Protein AF-A0A966YAZ0-F1 (afdb_monomer_lite)

pLDDT: mean 74.79, std 15.93, range [45.94, 97.69]

Structure (mmCIF, N/CA/C/O backbone):
data_AF-A0A966YAZ0-F1
#
_entry.id   AF-A0A966YAZ0-F1
#
loop_
_atom_site.group_PDB
_atom_site.id
_atom_site.type_symbol
_atom_site.label_atom_id
_atom_site.label_alt_id
_atom_site.label_comp_id
_atom_site.label_asym_id
_atom_site.label_entity_id
_atom_site.label_seq_id
_atom_site.pdbx_PDB_ins_code
_atom_site.Cartn_x
_atom_site.Cartn_y
_atom_site.Cartn_z
_atom_site.occupancy
_atom_site.B_iso_or_equiv
_atom_site.auth_seq_id
_atom_site.auth_comp_id
_atom_site.auth_asym_id
_atom_site.auth_atom_id
_atom_site.pdbx_PDB_model_num
ATOM 1 N N . MET A 1 1 ? -23.441 -26.979 -22.811 1.00 62.03 1 MET A N 1
ATOM 2 C CA . MET A 1 1 ? -23.823 -25.663 -23.369 1.00 62.03 1 MET A CA 1
ATOM 3 C C . MET A 1 1 ? -22.789 -24.642 -22.907 1.00 62.03 1 MET A C 1
ATOM 5 O O . MET A 1 1 ? -22.627 -24.488 -21.705 1.00 62.03 1 MET A O 1
ATOM 9 N N . LYS A 1 2 ? -22.010 -24.036 -23.816 1.00 71.00 2 LYS A N 1
ATOM 10 C CA . LYS A 1 2 ? -21.054 -22.968 -23.464 1.00 71.00 2 LYS A CA 1
ATOM 11 C C . LYS A 1 2 ? -21.851 -21.686 -23.214 1.00 71.00 2 LYS A C 1
ATOM 13 O O . LYS A 1 2 ? -22.545 -21.241 -24.123 1.00 71.00 2 LYS A O 1
ATOM 18 N N . LEU A 1 3 ? -21.789 -21.126 -22.003 1.00 76.44 3 LEU A N 1
ATOM 19 C CA . LEU A 1 3 ? -22.345 -19.793 -21.753 1.00 76.44 3 LEU A CA 1
ATOM 20 C C . LEU A 1 3 ? -21.522 -18.746 -22.510 1.00 76.44 3 LEU A C 1
ATOM 22 O O . LEU A 1 3 ? -20.305 -18.874 -22.642 1.00 76.44 3 LEU A O 1
ATOM 26 N N . ALA A 1 4 ? -22.201 -17.714 -23.004 1.00 88.38 4 ALA A N 1
ATOM 27 C CA . ALA A 1 4 ? -21.564 -16.613 -23.706 1.00 88.38 4 ALA A CA 1
ATOM 28 C C . ALA A 1 4 ? -20.633 -15.823 -22.763 1.00 88.38 4 ALA A C 1
ATOM 30 O O . ALA A 1 4 ? -20.940 -15.637 -21.585 1.00 88.38 4 ALA A O 1
ATOM 31 N N . LEU A 1 5 ? -19.497 -15.349 -23.284 1.00 84.81 5 LEU A N 1
ATOM 32 C CA . LEU A 1 5 ? -18.385 -14.762 -22.514 1.00 84.81 5 LEU A CA 1
ATOM 33 C C . LEU A 1 5 ? -18.819 -13.618 -21.574 1.00 84.81 5 LEU A C 1
ATOM 35 O O . LEU A 1 5 ? -18.356 -13.502 -20.443 1.00 84.81 5 LEU A O 1
ATOM 39 N N . HIS A 1 6 ? -19.769 -12.806 -22.024 1.00 88.31 6 HIS A N 1
ATOM 40 C CA . HIS A 1 6 ? -20.324 -11.669 -21.289 1.00 88.31 6 HIS A CA 1
ATOM 41 C C . HIS A 1 6 ? -21.117 -12.105 -20.043 1.00 88.31 6 HIS A C 1
ATOM 43 O O . HIS A 1 6 ? -21.082 -11.415 -19.027 1.00 88.31 6 HIS A O 1
ATOM 49 N N . TRP A 1 7 ? -21.744 -13.286 -20.066 1.00 91.94 7 TRP A N 1
ATOM 50 C CA . TRP A 1 7 ? -22.417 -13.858 -18.895 1.00 91.94 7 TRP A CA 1
ATOM 51 C C . TRP A 1 7 ? -21.434 -14.408 -17.854 1.00 91.94 7 TRP A C 1
ATOM 53 O O . TRP A 1 7 ? -21.710 -14.316 -16.661 1.00 91.94 7 TRP A O 1
ATOM 63 N N . GLN A 1 8 ? -20.268 -14.920 -18.263 1.00 86.75 8 GLN A N 1
ATOM 64 C CA . GLN A 1 8 ? -19.230 -15.338 -17.310 1.00 86.75 8 GLN A CA 1
ATOM 65 C C . GLN A 1 8 ? -18.643 -14.144 -16.550 1.00 86.75 8 GLN A C 1
ATOM 67 O O . GLN A 1 8 ? -18.463 -14.218 -15.336 1.00 86.75 8 GLN A O 1
ATOM 72 N N . ILE A 1 9 ? -18.402 -13.030 -17.249 1.00 88.25 9 ILE A N 1
ATOM 73 C CA . ILE A 1 9 ? -17.899 -11.793 -16.636 1.00 88.25 9 ILE A CA 1
ATOM 74 C C . ILE A 1 9 ? -18.949 -11.200 -15.685 1.00 88.25 9 ILE A C 1
ATOM 76 O O . ILE A 1 9 ? -18.612 -10.832 -14.561 1.00 88.25 9 ILE A O 1
ATOM 80 N N . ALA A 1 10 ? -20.223 -11.166 -16.091 1.00 89.69 10 ALA A N 1
ATOM 81 C CA . ALA A 1 10 ? -21.310 -10.670 -15.248 1.00 89.69 10 ALA A CA 1
ATOM 82 C C . ALA A 1 10 ? -21.473 -11.499 -13.962 1.00 89.69 10 ALA A C 1
ATOM 84 O O . ALA A 1 10 ? -21.554 -10.932 -12.875 1.00 89.69 10 ALA A O 1
ATOM 85 N N . ILE A 1 11 ? -21.447 -12.833 -14.060 1.00 89.38 11 ILE A N 1
ATOM 86 C CA . ILE A 1 11 ? -21.517 -13.715 -12.886 1.00 89.38 11 ILE A CA 1
ATOM 87 C C . ILE A 1 11 ? -20.307 -13.494 -11.971 1.00 89.38 11 ILE A C 1
ATOM 89 O O . ILE A 1 11 ? -20.481 -13.370 -10.763 1.00 89.38 11 ILE A O 1
ATOM 93 N N . GLY A 1 12 ? -19.094 -13.389 -12.525 1.00 88.12 12 GLY A N 1
ATOM 94 C CA . GLY A 1 12 ? -17.886 -13.124 -11.738 1.00 88.12 12 GLY A CA 1
ATOM 95 C C . GLY A 1 12 ? -17.950 -11.797 -10.978 1.00 88.12 12 GLY A C 1
ATOM 96 O O . GLY A 1 12 ? -17.600 -11.743 -9.800 1.00 88.12 12 GLY A O 1
ATOM 97 N N . MET A 1 13 ? -18.465 -10.744 -11.618 1.00 92.50 13 MET A N 1
ATOM 98 C CA . MET A 1 13 ? -18.642 -9.430 -10.997 1.00 92.50 13 MET A CA 1
ATOM 99 C C . MET A 1 13 ? -19.700 -9.458 -9.889 1.00 92.50 13 MET A C 1
ATOM 101 O O . MET A 1 13 ? -19.462 -8.919 -8.811 1.00 92.50 13 MET A O 1
ATOM 105 N N . VAL A 1 14 ? -20.837 -10.125 -10.115 1.00 91.31 14 VAL A N 1
ATOM 106 C CA . VAL A 1 14 ? -21.905 -10.259 -9.111 1.00 91.31 14 VAL A CA 1
ATOM 107 C C . VAL A 1 14 ? -21.433 -11.085 -7.918 1.00 91.31 14 VAL A C 1
ATOM 109 O O . VAL A 1 14 ? -21.627 -10.670 -6.781 1.00 91.31 14 VAL A O 1
ATOM 112 N N . VAL A 1 15 ? -20.757 -12.212 -8.149 1.00 91.50 15 VAL A N 1
ATOM 113 C CA . VAL A 1 15 ? -20.197 -13.039 -7.069 1.00 91.50 15 VAL A CA 1
ATOM 114 C C . VAL A 1 15 ? -19.144 -12.256 -6.285 1.00 91.50 15 VAL A C 1
ATOM 116 O O . VAL A 1 15 ? -19.191 -12.242 -5.058 1.00 91.50 15 VAL A O 1
ATOM 119 N N . GLY A 1 16 ? -18.241 -11.548 -6.970 1.00 83.81 16 GLY A N 1
ATOM 120 C CA . GLY A 1 16 ? -17.238 -10.699 -6.328 1.00 83.81 16 GLY A CA 1
ATOM 121 C C . GLY A 1 16 ? -17.856 -9.578 -5.490 1.00 83.81 16 GLY A C 1
ATOM 122 O O . GLY A 1 16 ? -17.436 -9.360 -4.355 1.00 83.81 16 GLY A O 1
ATOM 123 N N . ALA A 1 17 ? -18.896 -8.916 -6.003 1.00 82.50 17 ALA A N 1
ATOM 124 C CA . ALA A 1 17 ? -19.623 -7.877 -5.280 1.00 82.50 17 ALA A CA 1
ATOM 125 C C . ALA A 1 17 ? -20.375 -8.442 -4.067 1.00 82.50 17 ALA A C 1
ATOM 127 O O . ALA A 1 17 ? -20.288 -7.873 -2.985 1.00 82.50 17 ALA A O 1
ATOM 128 N N . VAL A 1 18 ? -21.058 -9.582 -4.204 1.00 86.31 18 VAL A N 1
ATOM 129 C CA . VAL A 1 18 ? -21.781 -10.229 -3.097 1.00 86.31 18 VAL A CA 1
ATOM 130 C C . VAL A 1 18 ? -20.820 -10.679 -2.006 1.00 86.31 18 VAL A C 1
ATOM 132 O O . VAL A 1 18 ? -21.089 -10.443 -0.832 1.00 86.31 18 VAL A O 1
ATOM 135 N N . VAL A 1 19 ? -19.687 -11.283 -2.368 1.00 83.44 19 VAL A N 1
ATOM 136 C CA . VAL A 1 19 ? -18.648 -11.679 -1.409 1.00 83.44 19 VAL A CA 1
ATOM 137 C C . VAL A 1 19 ? -18.044 -10.446 -0.740 1.00 83.44 19 VAL A C 1
ATOM 139 O O . VAL A 1 19 ? -17.926 -10.422 0.482 1.00 83.44 19 VAL A O 1
ATOM 142 N N . GLY A 1 20 ? -17.729 -9.398 -1.506 1.00 72.75 20 GLY A N 1
ATOM 143 C CA . GLY A 1 20 ? -17.182 -8.146 -0.982 1.00 72.75 20 GLY A CA 1
ATOM 144 C C . GLY A 1 20 ? -18.132 -7.433 -0.019 1.00 72.75 20 GLY A C 1
ATOM 145 O O . GLY A 1 20 ? -17.723 -7.048 1.073 1.00 72.75 20 GLY A O 1
ATOM 146 N N . VAL A 1 21 ? -19.412 -7.316 -0.378 1.00 74.88 21 VAL A N 1
ATOM 147 C CA . VAL A 1 21 ? -20.453 -6.713 0.467 1.00 74.88 21 VAL A CA 1
ATOM 148 C C . VAL A 1 21 ? -20.729 -7.587 1.687 1.00 74.88 21 VAL A C 1
ATOM 150 O O . VAL A 1 21 ? -20.811 -7.069 2.792 1.00 74.88 21 VAL A O 1
ATOM 153 N N . SER A 1 22 ? -20.797 -8.910 1.530 1.00 73.94 22 SER A N 1
ATOM 154 C CA . SER A 1 22 ? -21.004 -9.828 2.658 1.00 73.94 22 SER A CA 1
ATOM 155 C C . SER A 1 22 ? -19.851 -9.749 3.656 1.00 73.94 22 SER A C 1
ATOM 157 O O . SER A 1 22 ? -20.088 -9.668 4.856 1.00 73.94 22 SER A O 1
ATOM 159 N N . LEU A 1 23 ? -18.60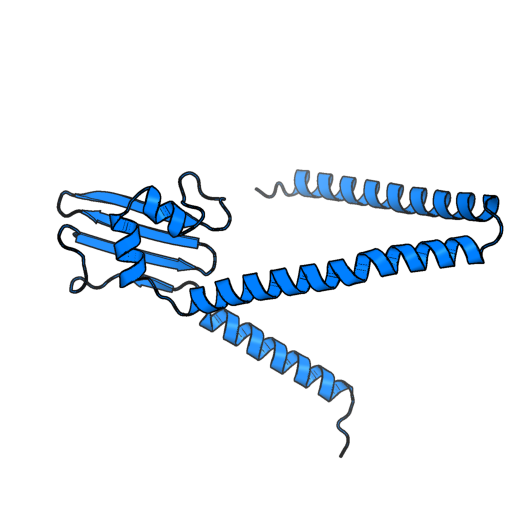5 -9.696 3.176 1.00 65.44 23 LEU A N 1
ATOM 160 C CA . LEU A 1 23 ? -17.429 -9.489 4.022 1.00 65.44 23 LEU A CA 1
ATOM 161 C C . LEU A 1 23 ? -17.443 -8.115 4.693 1.00 65.44 23 LEU A C 1
ATOM 163 O O . LEU A 1 23 ? -17.140 -8.030 5.876 1.00 65.44 23 LEU A O 1
ATOM 167 N N . ASN A 1 24 ? -17.828 -7.058 3.977 1.00 67.81 24 ASN A N 1
ATOM 168 C CA . ASN A 1 24 ? -17.929 -5.712 4.539 1.00 67.81 24 ASN A CA 1
ATOM 169 C C . ASN A 1 24 ? -18.990 -5.637 5.652 1.00 67.81 24 ASN A C 1
ATOM 171 O O . ASN A 1 24 ? -18.722 -5.099 6.722 1.00 67.81 24 ASN A O 1
ATOM 175 N N . LEU A 1 25 ? -20.153 -6.257 5.440 1.00 63.88 25 LEU A N 1
ATOM 176 C CA . LEU A 1 25 ? -21.241 -6.304 6.418 1.00 63.88 25 LEU A CA 1
ATOM 177 C C . LEU A 1 25 ? -20.907 -7.191 7.626 1.00 63.88 25 LEU A C 1
ATOM 179 O O . LEU A 1 25 ? -21.303 -6.881 8.747 1.00 63.88 25 LEU A O 1
ATOM 183 N N . LEU A 1 26 ? -20.167 -8.285 7.423 1.00 59.34 26 LEU A N 1
ATOM 184 C CA . LEU A 1 26 ? -19.734 -9.181 8.501 1.00 59.34 26 LEU A CA 1
ATOM 185 C C . LEU A 1 26 ? -18.546 -8.617 9.302 1.00 59.34 26 LEU A C 1
ATOM 187 O O . LEU A 1 26 ? -18.433 -8.921 10.489 1.00 59.34 26 LEU A O 1
ATOM 191 N N . ALA A 1 27 ? -17.688 -7.803 8.679 1.00 52.62 27 ALA A N 1
ATOM 192 C CA . ALA A 1 27 ? -16.502 -7.187 9.285 1.00 52.62 27 ALA A CA 1
ATOM 193 C C . ALA A 1 27 ? -16.707 -5.720 9.718 1.00 52.62 27 ALA A C 1
ATOM 195 O O . ALA A 1 27 ? -15.743 -5.054 10.099 1.00 52.62 27 ALA A O 1
ATOM 196 N N . GLY A 1 28 ? -17.942 -5.211 9.656 1.00 49.06 28 GLY A N 1
ATOM 197 C CA . GLY A 1 28 ? -18.298 -3.873 10.124 1.00 49.06 28 GLY A CA 1
ATOM 198 C C . GLY A 1 28 ? -18.094 -3.710 11.634 1.00 49.06 28 GLY A C 1
ATOM 199 O O . GLY A 1 28 ? -18.369 -4.631 12.405 1.00 49.06 28 GLY A O 1
ATOM 200 N N . VAL A 1 29 ? -17.604 -2.529 12.025 1.00 50.06 29 VAL A N 1
ATOM 201 C CA . VAL A 1 29 ? -17.290 -2.106 13.403 1.00 50.06 29 VAL A CA 1
ATOM 202 C C . VAL A 1 29 ? -18.411 -2.511 14.361 1.00 50.06 29 VAL A C 1
ATOM 204 O O . VAL A 1 29 ? -19.549 -2.064 14.217 1.00 50.06 29 VAL A O 1
ATOM 207 N N . ARG A 1 30 ? -18.097 -3.366 15.340 1.00 51.03 30 ARG A N 1
ATOM 208 C CA . ARG A 1 30 ? -19.049 -3.761 16.385 1.00 51.03 30 ARG A CA 1
ATOM 209 C C . ARG A 1 30 ? -18.715 -3.011 17.667 1.00 51.03 30 ARG A C 1
ATOM 211 O O . ARG A 1 30 ? -17.756 -3.344 18.358 1.00 51.03 30 ARG A O 1
ATOM 218 N N . GLN A 1 31 ? -19.541 -2.023 17.998 1.00 45.94 31 GLN A N 1
ATOM 219 C CA . GLN A 1 31 ? -19.569 -1.445 19.338 1.00 45.94 31 GLN A CA 1
ATOM 220 C C . GLN A 1 31 ? -20.254 -2.451 20.260 1.00 45.94 31 GLN A C 1
ATOM 222 O O . GLN A 1 31 ? -21.435 -2.753 20.091 1.00 45.94 31 GLN A O 1
ATOM 227 N N . THR A 1 32 ? -19.494 -3.034 21.182 1.00 51.00 32 THR A N 1
ATOM 228 C CA . THR A 1 32 ? -20.019 -4.020 22.127 1.00 51.00 32 THR A CA 1
ATOM 229 C C . THR A 1 32 ? -20.004 -3.385 23.510 1.00 51.00 32 THR A C 1
ATOM 231 O O . THR A 1 32 ? -18.955 -3.237 24.135 1.00 51.00 32 THR A O 1
ATOM 234 N N . GLU A 1 33 ? -21.175 -2.958 23.972 1.00 47.31 33 GLU A N 1
ATOM 235 C CA . GLU A 1 33 ? -21.366 -2.432 25.323 1.00 47.31 33 GLU A CA 1
ATOM 236 C C . GLU A 1 33 ? -21.431 -3.620 26.298 1.00 47.31 33 GLU A C 1
ATOM 238 O O . GLU A 1 33 ? -22.250 -4.533 26.138 1.00 47.31 33 GLU A O 1
ATOM 243 N N . VAL A 1 34 ? -20.498 -3.694 27.253 1.00 51.12 34 VAL A N 1
ATOM 244 C CA . VAL A 1 34 ? -20.370 -4.862 28.135 1.00 51.12 34 VAL A CA 1
ATOM 245 C C . VAL A 1 34 ? -21.471 -4.814 29.196 1.00 51.12 34 VAL A C 1
ATOM 247 O O . VAL A 1 34 ? -21.502 -3.924 30.040 1.00 51.12 34 VAL A O 1
ATOM 250 N N . ALA A 1 35 ? -22.379 -5.794 29.169 1.00 46.12 35 ALA A N 1
ATOM 251 C CA . ALA A 1 35 ? -23.478 -5.905 30.127 1.00 46.12 35 ALA A CA 1
ATOM 252 C C . ALA A 1 35 ? -22.977 -6.022 31.583 1.00 46.12 35 ALA A C 1
ATOM 254 O O . ALA A 1 35 ? -22.023 -6.753 31.866 1.00 46.12 35 ALA A O 1
ATOM 255 N N . ALA A 1 36 ? -23.688 -5.376 32.516 1.00 47.22 36 ALA A N 1
ATOM 256 C CA . ALA A 1 36 ? -23.284 -5.162 33.913 1.00 47.22 36 ALA A CA 1
ATOM 257 C C . ALA A 1 36 ? -22.884 -6.422 34.716 1.00 47.22 36 ALA A C 1
ATOM 259 O O . ALA A 1 36 ? -22.176 -6.330 35.712 1.00 47.22 36 ALA A O 1
ATOM 260 N N . ASN A 1 37 ? -23.287 -7.615 34.270 1.00 47.31 37 ASN A N 1
ATOM 261 C CA . ASN A 1 37 ? -22.992 -8.899 34.916 1.00 47.31 37 ASN A CA 1
ATOM 262 C C . ASN A 1 37 ? -21.592 -9.473 34.579 1.00 47.31 37 ASN A C 1
ATOM 264 O O . ASN A 1 37 ? -21.230 -10.546 35.053 1.00 47.31 37 ASN A O 1
ATOM 268 N N . ARG A 1 38 ? -20.812 -8.813 33.708 1.00 50.78 38 ARG A N 1
ATOM 269 C CA . ARG A 1 38 ? -19.439 -9.225 33.336 1.00 50.78 38 ARG A CA 1
ATOM 270 C C . ARG A 1 38 ? -18.387 -8.134 33.548 1.00 50.78 38 ARG A C 1
ATOM 272 O O . ARG A 1 38 ? -17.273 -8.257 33.039 1.00 50.78 38 ARG A O 1
ATOM 279 N N . LEU A 1 39 ? -18.739 -7.084 34.286 1.00 54.97 39 LEU A N 1
ATOM 280 C CA . LEU A 1 39 ? -17.805 -6.027 34.653 1.00 54.97 39 LEU A CA 1
ATOM 281 C C . LEU A 1 39 ? -16.766 -6.568 35.656 1.00 54.97 39 LEU A C 1
ATOM 283 O O . LEU A 1 39 ? -17.139 -7.243 36.620 1.00 54.97 39 LEU A O 1
ATOM 287 N N . PRO A 1 40 ? -15.468 -6.296 35.447 1.00 56.53 40 PRO A N 1
ATOM 288 C CA . PRO A 1 40 ? -14.435 -6.511 36.456 1.00 56.53 40 PRO A CA 1
ATOM 289 C C . PRO A 1 40 ? -14.759 -5.747 37.750 1.00 56.53 40 PRO A C 1
ATOM 291 O O . PRO A 1 40 ? -15.364 -4.674 37.709 1.00 56.53 40 PRO A O 1
ATOM 294 N N . ALA A 1 41 ? -14.346 -6.278 38.904 1.00 54.28 41 ALA A N 1
ATOM 295 C CA . ALA A 1 41 ? -14.587 -5.628 40.192 1.00 54.28 41 ALA A CA 1
ATOM 296 C C . ALA A 1 41 ? -13.958 -4.220 40.221 1.00 54.28 41 ALA A C 1
ATOM 298 O O . ALA A 1 41 ? -12.754 -4.085 40.028 1.00 54.28 41 ALA A O 1
ATOM 299 N N . GLY A 1 42 ? -14.777 -3.188 40.460 1.00 58.47 42 GLY A N 1
ATOM 300 C CA . GLY A 1 42 ? -14.341 -1.785 40.555 1.00 58.47 42 GLY A CA 1
ATOM 301 C C . GLY A 1 42 ? -14.804 -0.857 39.422 1.00 58.47 42 GLY A C 1
ATOM 302 O O . GLY A 1 42 ? -14.620 0.351 39.543 1.00 58.47 42 GLY A O 1
ATOM 303 N N . LEU A 1 43 ? -15.436 -1.374 38.359 1.00 58.28 43 LEU A N 1
ATOM 304 C CA . LEU A 1 43 ? -15.923 -0.576 37.222 1.00 58.28 43 LEU A CA 1
ATOM 305 C C . LEU A 1 43 ? -17.454 -0.452 37.191 1.00 58.28 43 LEU A C 1
ATOM 307 O O . LEU A 1 43 ? -18.164 -1.444 37.353 1.00 58.28 43 LEU A O 1
ATOM 311 N N . ALA A 1 44 ? -17.942 0.755 36.899 1.00 59.81 44 ALA A N 1
ATOM 312 C CA . ALA A 1 44 ? -19.352 1.086 36.709 1.00 59.81 44 ALA A CA 1
ATOM 313 C C . ALA A 1 44 ? -19.824 0.826 35.265 1.00 59.81 44 ALA A C 1
ATOM 315 O O . ALA A 1 44 ? -20.955 0.392 35.051 1.00 59.81 44 ALA A O 1
ATOM 316 N N . SER A 1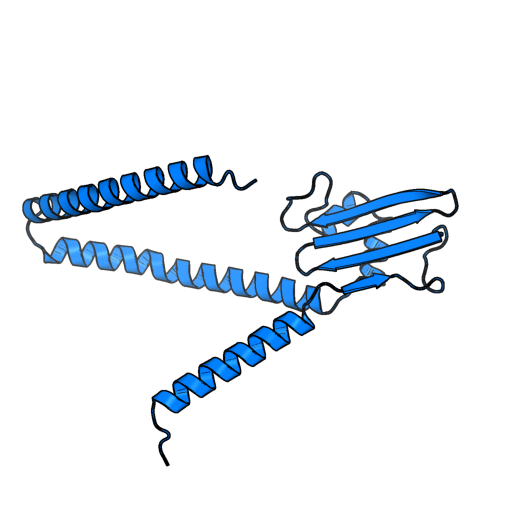 45 ? -18.955 1.047 34.271 1.00 57.28 45 SER A N 1
ATOM 317 C CA . SER A 1 45 ? -19.223 0.747 32.856 1.00 57.28 45 SER A CA 1
ATOM 318 C C . SER A 1 45 ? -17.932 0.491 32.075 1.00 57.28 45 SER A C 1
ATOM 320 O O . SER A 1 45 ? -16.902 1.103 32.357 1.00 57.28 45 SER A O 1
ATOM 322 N N . LEU A 1 46 ? -17.992 -0.398 31.078 1.00 61.34 46 LEU A N 1
ATOM 323 C CA . LEU 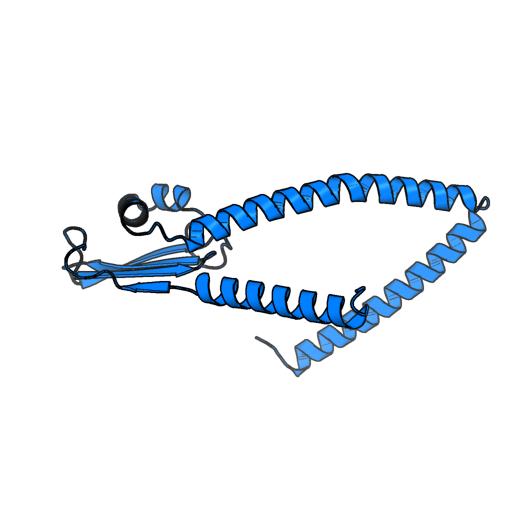A 1 46 ? -16.905 -0.699 30.141 1.00 61.34 46 LEU A CA 1
ATOM 324 C C . LEU A 1 46 ? -17.486 -0.811 28.725 1.00 61.34 46 LEU A C 1
ATOM 326 O O . LEU A 1 46 ? -18.286 -1.705 28.442 1.00 61.34 46 LEU A O 1
ATOM 330 N N . THR A 1 47 ? -17.054 0.073 27.834 1.00 61.56 47 THR A N 1
ATOM 331 C CA . THR A 1 47 ? -17.450 0.092 26.425 1.00 61.56 47 THR A CA 1
ATOM 332 C C . THR A 1 47 ? -16.251 -0.295 25.576 1.00 61.56 47 THR A C 1
ATOM 334 O O . THR A 1 47 ? -15.192 0.325 25.672 1.00 61.56 47 THR A O 1
ATOM 337 N N . ILE A 1 48 ? -16.412 -1.336 24.755 1.00 62.50 48 ILE A N 1
ATOM 338 C CA . ILE A 1 48 ? -15.367 -1.824 23.854 1.00 62.50 48 ILE A CA 1
ATOM 339 C C . ILE A 1 48 ? -15.829 -1.573 22.420 1.00 62.50 48 ILE A C 1
ATOM 341 O O . ILE A 1 48 ? -16.789 -2.182 21.940 1.00 62.50 48 ILE A O 1
ATOM 345 N N . SER A 1 49 ? -15.146 -0.663 21.736 1.00 60.47 49 SER A N 1
ATOM 346 C CA . SER A 1 49 ? -15.341 -0.397 20.315 1.00 60.47 49 SER A CA 1
ATOM 347 C C . SER A 1 49 ? -14.233 -1.111 19.548 1.00 60.47 49 SER A C 1
ATOM 349 O O . SER A 1 49 ? -13.075 -0.707 19.619 1.00 60.47 49 SER A O 1
ATOM 351 N N . ASP A 1 50 ? -14.567 -2.211 18.870 1.00 59.50 50 ASP A N 1
ATOM 352 C CA . ASP A 1 50 ? -13.603 -3.032 18.127 1.00 59.50 50 ASP A CA 1
ATOM 353 C C . ASP A 1 50 ? -13.797 -2.829 16.614 1.00 59.50 50 ASP A C 1
ATOM 355 O O . ASP A 1 50 ? -14.877 -3.058 16.053 1.00 59.50 50 ASP A O 1
ATOM 359 N N . SER A 1 51 ? -12.735 -2.363 15.960 1.00 58.66 51 SER A N 1
ATOM 360 C CA . SER A 1 51 ? -12.572 -2.267 14.513 1.00 58.66 51 SER A CA 1
ATOM 361 C C . SER A 1 51 ? -11.306 -3.035 14.113 1.00 58.66 51 SER A C 1
ATOM 363 O O . SER A 1 51 ? -10.339 -3.038 14.878 1.00 58.66 51 SER A O 1
ATOM 365 N N . PRO A 1 52 ? -11.234 -3.627 12.900 1.00 54.84 52 PRO A N 1
ATOM 366 C CA . PRO A 1 52 ? -10.082 -4.422 12.459 1.00 54.84 52 PRO A CA 1
ATOM 367 C C . PRO A 1 52 ? -8.706 -3.764 12.652 1.00 54.84 52 PRO A C 1
ATOM 369 O O . PRO A 1 52 ? -7.717 -4.474 12.805 1.00 54.84 52 PRO A O 1
ATOM 372 N N . ASN A 1 53 ? -8.646 -2.428 12.656 1.00 54.59 53 ASN A N 1
ATOM 373 C CA . ASN A 1 53 ? -7.407 -1.657 12.784 1.00 54.59 53 ASN A CA 1
ATOM 374 C C . ASN A 1 53 ? -7.365 -0.734 14.018 1.00 54.59 53 ASN A C 1
ATOM 376 O O . ASN A 1 53 ? -6.342 -0.086 14.239 1.00 54.59 53 ASN A O 1
ATOM 380 N N . HIS A 1 54 ? -8.451 -0.643 14.793 1.00 60.41 54 HIS A N 1
ATOM 381 C CA . HIS A 1 54 ? -8.583 0.318 15.889 1.00 60.41 54 HIS A CA 1
ATOM 382 C C . HIS A 1 54 ? -9.485 -0.243 16.990 1.00 60.41 54 HIS A C 1
ATOM 384 O O . HIS A 1 54 ? -10.653 -0.536 16.746 1.00 60.41 54 HIS A O 1
ATOM 390 N N . VAL A 1 55 ? -8.950 -0.390 18.199 1.00 64.56 55 VAL A N 1
ATOM 391 C CA . VAL A 1 55 ? -9.711 -0.858 19.359 1.00 64.56 55 VAL A CA 1
ATOM 392 C C . VAL A 1 55 ? -9.666 0.206 20.435 1.00 64.56 55 VAL A C 1
ATOM 394 O O . VAL A 1 55 ? -8.591 0.565 20.906 1.00 64.56 55 VAL A O 1
ATOM 397 N N . GLU A 1 56 ? -10.831 0.679 20.847 1.00 67.12 56 GLU A N 1
ATOM 398 C CA . GLU A 1 56 ? -10.974 1.653 21.920 1.00 67.12 56 GLU A CA 1
ATOM 399 C C . GLU A 1 56 ? -11.707 1.015 23.098 1.00 67.12 56 GLU A C 1
ATOM 401 O O . GLU A 1 56 ? -12.785 0.430 22.958 1.00 67.12 56 GLU A O 1
ATOM 406 N N . LEU A 1 57 ? -11.084 1.112 24.266 1.00 65.00 57 LEU A N 1
ATOM 407 C CA . LEU A 1 57 ? -11.615 0.680 25.548 1.00 65.00 57 LEU A CA 1
ATOM 408 C C . LEU A 1 57 ? -11.899 1.947 26.341 1.00 65.00 57 LEU A C 1
ATOM 410 O O . LEU A 1 57 ? -10.959 2.654 26.690 1.00 65.00 57 LEU A O 1
ATOM 414 N N . ALA A 1 58 ? -13.160 2.223 26.644 1.00 69.94 58 ALA A N 1
ATOM 415 C CA . ALA A 1 58 ? -13.545 3.301 27.547 1.00 69.94 58 ALA A CA 1
ATOM 416 C C . ALA A 1 58 ? -14.153 2.686 28.806 1.00 69.94 58 ALA A C 1
ATOM 418 O O . ALA A 1 58 ? -15.080 1.880 28.716 1.00 69.94 58 ALA A O 1
ATOM 419 N N . TRP A 1 59 ? -13.635 3.038 29.979 1.00 69.75 59 TRP A N 1
ATOM 420 C CA . TRP A 1 59 ? -14.154 2.550 31.251 1.00 69.75 59 TRP A CA 1
ATOM 421 C C . TRP A 1 59 ? -14.397 3.680 32.242 1.00 69.75 59 TRP A C 1
ATOM 423 O O . TRP A 1 59 ? -13.728 4.714 32.246 1.00 69.75 59 TRP A O 1
ATOM 433 N N . THR A 1 60 ? -15.367 3.467 33.121 1.00 69.62 60 THR A N 1
ATOM 434 C CA . THR A 1 60 ? -15.676 4.369 34.229 1.00 69.62 60 THR A CA 1
ATOM 435 C C . THR A 1 60 ? -15.590 3.575 35.520 1.00 69.62 60 THR A C 1
ATOM 437 O O . THR A 1 60 ? -16.254 2.551 35.662 1.00 69.62 60 THR A O 1
ATOM 440 N N . SER A 1 61 ? -14.728 4.010 36.436 1.00 67.75 61 SER A N 1
ATOM 441 C CA . SER A 1 61 ? -14.563 3.406 37.761 1.00 67.75 61 SER A CA 1
ATOM 442 C C . SER A 1 61 ? -15.744 3.746 38.675 1.00 67.75 61 SER A C 1
ATOM 444 O O . SER A 1 61 ? -16.407 4.764 38.480 1.00 67.75 61 SER A O 1
ATOM 446 N N . ASN A 1 62 ? -15.989 2.928 39.700 1.00 62.84 62 ASN A N 1
ATOM 447 C CA . ASN A 1 62 ? -17.026 3.174 40.713 1.00 62.84 62 ASN A CA 1
ATOM 448 C C . ASN A 1 62 ? -16.805 4.475 41.514 1.00 62.84 62 ASN A C 1
ATOM 450 O O . ASN A 1 62 ? -17.764 5.018 42.054 1.00 62.84 62 ASN A O 1
ATOM 454 N N . ASP A 1 63 ? -15.575 5.000 41.530 1.00 56.75 63 ASP A N 1
ATOM 455 C CA . ASP A 1 63 ? -15.219 6.316 42.094 1.00 56.75 63 ASP A CA 1
ATOM 456 C C . ASP A 1 63 ? -15.493 7.497 41.134 1.00 56.75 63 ASP A C 1
ATOM 458 O O . ASP A 1 63 ? -15.202 8.649 41.451 1.00 56.75 63 ASP A O 1
ATOM 462 N N . GLY A 1 64 ? -16.037 7.237 39.939 1.00 58.75 64 GLY A N 1
ATOM 463 C CA . GLY A 1 64 ? -16.334 8.253 38.921 1.00 58.75 64 GLY A CA 1
ATOM 464 C C . GLY A 1 64 ? -15.158 8.612 38.002 1.00 58.75 64 GLY A C 1
ATOM 465 O O . GLY A 1 64 ? -15.320 9.415 37.085 1.00 58.75 64 GLY A O 1
ATOM 466 N N . THR A 1 65 ? -13.981 8.013 38.199 1.00 61.19 65 THR A N 1
ATOM 467 C CA . THR A 1 65 ? -12.801 8.240 37.350 1.00 61.19 65 THR A CA 1
ATOM 468 C C . THR A 1 65 ? -12.994 7.604 35.972 1.00 61.19 65 THR A C 1
ATOM 470 O O . THR A 1 65 ? -13.204 6.393 35.864 1.00 61.19 65 THR A O 1
ATOM 473 N N . VAL A 1 66 ? -12.899 8.411 34.914 1.00 68.31 66 VAL A N 1
ATOM 474 C CA . VAL A 1 66 ? -12.979 7.960 33.517 1.00 68.31 66 VAL A CA 1
ATOM 475 C C . VAL A 1 66 ? -11.575 7.628 33.016 1.00 68.31 66 VAL A C 1
ATOM 477 O O . VAL A 1 66 ? -10.669 8.454 33.119 1.00 68.31 66 VAL A O 1
ATOM 480 N N . GLY A 1 67 ? -11.390 6.421 32.485 1.00 64.88 67 GLY A N 1
ATOM 481 C CA . GLY A 1 67 ? -10.147 5.965 31.871 1.00 64.88 67 GLY A CA 1
ATOM 482 C C . GLY A 1 67 ? -10.405 5.397 30.480 1.00 64.88 67 GLY A C 1
ATOM 483 O O . GLY A 1 67 ? -11.499 4.922 30.182 1.00 64.88 67 GLY A O 1
ATOM 484 N N . GLY A 1 68 ? -9.401 5.465 29.612 1.00 67.00 68 GLY A N 1
ATOM 485 C CA . GLY A 1 68 ? -9.488 4.903 28.273 1.00 67.00 68 GLY A CA 1
ATOM 486 C C . GLY A 1 68 ? -8.151 4.343 27.816 1.00 67.00 68 GLY A C 1
ATOM 487 O O . GLY A 1 68 ? -7.096 4.866 28.173 1.00 67.00 68 GLY A O 1
ATOM 488 N N . ALA A 1 69 ? -8.187 3.264 27.042 1.00 65.88 69 ALA A N 1
ATOM 489 C CA . ALA A 1 69 ? -7.019 2.680 26.406 1.00 65.88 69 ALA A CA 1
ATOM 490 C C . ALA A 1 69 ? -7.346 2.389 24.948 1.00 65.88 69 ALA A C 1
ATOM 492 O O . ALA A 1 69 ? -8.337 1.735 24.633 1.00 65.88 69 ALA A O 1
ATOM 493 N N . VAL A 1 70 ? -6.482 2.872 24.065 1.00 67.81 70 VAL A N 1
ATOM 494 C CA . VAL A 1 70 ? -6.633 2.713 22.624 1.00 67.81 70 VAL A CA 1
ATOM 495 C C . VAL A 1 70 ? -5.506 1.823 22.123 1.00 67.81 70 VAL A C 1
ATOM 497 O O . VAL A 1 70 ? -4.337 2.048 22.445 1.00 67.81 70 VAL A O 1
ATOM 500 N N . VAL A 1 71 ? -5.858 0.808 21.340 1.00 63.44 71 VAL A N 1
ATOM 501 C CA . VAL A 1 71 ? -4.919 -0.005 20.571 1.00 63.44 71 VAL A CA 1
ATOM 502 C C . VAL A 1 71 ? -5.122 0.317 19.099 1.00 63.44 71 VAL A C 1
ATOM 504 O O . VAL A 1 71 ? -6.124 -0.069 18.501 1.00 63.44 71 VAL A O 1
ATOM 507 N N . ASP A 1 72 ? -4.169 1.037 18.518 1.00 64.88 72 ASP A N 1
ATOM 508 C CA . ASP A 1 72 ? -4.239 1.537 17.148 1.00 64.88 72 ASP A CA 1
ATOM 509 C C . ASP A 1 72 ? -3.015 1.068 16.356 1.00 64.88 72 ASP A C 1
ATOM 511 O O . ASP A 1 72 ? -1.911 1.601 16.495 1.00 64.88 72 ASP A O 1
ATOM 515 N N . GLY A 1 73 ? -3.220 0.084 15.476 1.00 59.22 73 GLY A N 1
ATOM 516 C CA . GLY A 1 73 ? -2.159 -0.460 14.622 1.00 59.22 73 GLY A CA 1
ATOM 517 C C . GLY A 1 73 ? -1.643 0.530 13.572 1.00 59.22 73 GLY A C 1
ATOM 518 O O . GLY A 1 73 ? -0.581 0.309 12.989 1.00 59.22 73 GLY A O 1
ATOM 519 N N . THR A 1 74 ? -2.367 1.627 13.334 1.00 61.75 74 THR A N 1
ATOM 520 C CA . THR A 1 74 ? -1.981 2.684 12.391 1.00 61.75 74 THR A CA 1
ATOM 521 C C . THR A 1 74 ? -1.194 3.818 13.049 1.00 61.75 74 THR A C 1
ATOM 523 O O . THR A 1 74 ? -0.652 4.662 12.335 1.00 61.75 74 THR A O 1
ATOM 526 N N . ARG A 1 75 ? -1.079 3.819 14.390 1.00 59.81 75 ARG A N 1
ATOM 527 C CA . ARG A 1 75 ? -0.418 4.860 15.204 1.00 59.81 75 ARG A CA 1
ATOM 528 C C . ARG A 1 75 ? -0.886 6.290 14.899 1.00 59.81 75 ARG A C 1
ATOM 530 O O . ARG A 1 75 ? -0.122 7.236 15.084 1.00 59.81 75 ARG A O 1
ATOM 537 N N . GLN A 1 76 ? -2.115 6.467 14.423 1.00 63.22 76 GLN A N 1
ATOM 538 C CA . GLN A 1 76 ? -2.656 7.801 14.154 1.00 63.22 76 GLN A CA 1
ATOM 539 C C . GLN A 1 76 ? -3.128 8.485 15.441 1.00 63.22 76 GLN A C 1
ATOM 541 O O . GLN A 1 76 ? -3.152 9.712 15.513 1.00 63.22 76 GLN A O 1
ATOM 546 N N . THR A 1 77 ? -3.443 7.702 16.475 1.00 60.72 77 THR A N 1
ATOM 547 C CA . THR A 1 77 ? -3.973 8.211 17.743 1.00 60.72 77 THR A CA 1
ATOM 548 C C . THR A 1 77 ? -2.853 8.498 18.765 1.00 60.72 77 THR A C 1
ATOM 550 O O . THR A 1 77 ? -2.108 7.580 19.127 1.00 60.72 77 THR A O 1
ATOM 553 N N . PRO A 1 78 ? -2.706 9.741 19.274 1.00 55.69 78 PRO A N 1
ATOM 554 C CA . PRO A 1 78 ? -1.702 10.078 20.287 1.00 55.69 78 PRO A CA 1
ATOM 555 C C . PRO A 1 78 ? -1.951 9.328 21.604 1.00 55.69 78 PRO A C 1
ATOM 557 O O . PRO A 1 78 ? -3.040 9.408 22.163 1.00 55.69 78 PRO A O 1
ATOM 560 N N . GLY A 1 79 ? -0.944 8.614 22.117 1.00 60.41 79 GLY A N 1
ATOM 561 C CA . GLY A 1 79 ? -1.051 7.849 23.371 1.00 60.41 79 GLY A CA 1
ATOM 562 C C . GLY A 1 79 ? -1.654 6.444 23.233 1.00 60.41 79 GLY A C 1
ATOM 563 O O . GLY A 1 79 ? -1.793 5.751 24.239 1.00 60.41 79 GLY A O 1
ATOM 564 N N . ALA A 1 80 ? -1.975 6.002 22.011 1.00 59.34 80 ALA A N 1
ATOM 565 C CA . ALA A 1 80 ? -2.438 4.644 21.743 1.00 59.34 80 ALA A CA 1
ATOM 566 C C . ALA A 1 80 ? -1.277 3.643 21.662 1.00 59.34 80 ALA A C 1
ATOM 568 O O . ALA A 1 80 ? -0.228 3.922 21.077 1.00 59.34 80 ALA A O 1
ATOM 569 N N . ALA A 1 81 ? -1.484 2.446 22.208 1.00 59.16 81 ALA A N 1
ATOM 570 C CA . ALA A 1 81 ? -0.562 1.333 22.030 1.00 59.16 81 ALA A CA 1
ATOM 571 C C . ALA A 1 81 ? -0.676 0.798 20.593 1.00 59.16 81 ALA A C 1
ATOM 573 O O . ALA A 1 81 ? -1.778 0.574 20.099 1.00 59.16 81 ALA A O 1
ATOM 574 N N . ALA A 1 82 ? 0.439 0.546 19.904 1.00 57.56 82 ALA A N 1
ATOM 575 C CA . ALA A 1 82 ? 0.397 0.055 18.523 1.00 57.56 82 ALA A CA 1
ATOM 576 C C . ALA A 1 82 ? -0.001 -1.425 18.433 1.00 57.56 82 ALA A C 1
ATOM 578 O O . ALA A 1 82 ? -0.397 -1.920 17.380 1.00 57.56 82 ALA A O 1
ATOM 579 N N . THR A 1 83 ? 0.136 -2.151 19.542 1.00 60.12 83 THR A N 1
ATOM 580 C CA . THR A 1 83 ? -0.177 -3.576 19.662 1.00 60.12 83 THR A CA 1
ATOM 581 C C . THR A 1 83 ? -0.690 -3.895 21.063 1.00 60.12 83 THR A C 1
ATOM 583 O O . THR A 1 83 ? -0.442 -3.158 22.015 1.00 60.12 83 THR A O 1
ATOM 586 N N . VAL A 1 84 ? -1.384 -5.025 21.211 1.00 62.19 84 VAL A N 1
ATOM 587 C CA . VAL A 1 84 ? -1.854 -5.500 22.528 1.00 62.19 84 VAL A CA 1
ATOM 588 C C . VAL A 1 84 ? -0.689 -5.855 23.442 1.00 62.19 84 VAL A C 1
ATOM 590 O O . VAL A 1 84 ? -0.774 -5.633 24.643 1.00 62.19 84 VAL A O 1
ATOM 593 N N . ASP A 1 85 ? 0.430 -6.304 22.874 1.00 65.19 85 ASP A N 1
ATOM 594 C CA . ASP A 1 85 ? 1.666 -6.548 23.620 1.00 65.19 85 ASP A CA 1
ATOM 595 C C . ASP A 1 85 ? 2.279 -5.250 24.173 1.00 65.19 85 ASP A C 1
ATOM 597 O O . ASP A 1 85 ? 2.901 -5.253 25.233 1.00 65.19 85 ASP A O 1
ATOM 601 N N . GLU A 1 86 ? 2.097 -4.125 23.476 1.00 65.62 86 GLU A N 1
ATOM 602 C CA . GLU A 1 86 ? 2.494 -2.796 23.952 1.00 65.62 86 GLU A CA 1
ATOM 603 C C . GLU A 1 86 ? 1.502 -2.261 24.996 1.00 65.62 86 GLU A C 1
ATOM 605 O O . GLU A 1 86 ? 1.926 -1.719 26.016 1.00 65.62 86 GLU A O 1
ATOM 610 N N . LEU A 1 87 ? 0.199 -2.516 24.820 1.00 61.81 87 LEU A N 1
ATOM 611 C CA . LEU A 1 87 ? -0.816 -2.224 25.837 1.00 61.81 87 LEU A CA 1
ATOM 612 C C . LEU A 1 87 ? -0.534 -2.992 27.137 1.00 61.81 87 LEU A C 1
ATOM 614 O O . LEU A 1 87 ? -0.607 -2.408 28.212 1.00 61.81 87 LEU A O 1
ATOM 618 N N . ALA A 1 88 ? -0.130 -4.262 27.047 1.00 64.25 88 ALA A N 1
ATOM 619 C CA . ALA A 1 88 ? 0.225 -5.094 28.197 1.00 64.25 88 ALA A CA 1
ATOM 620 C C . ALA A 1 88 ? 1.427 -4.561 28.990 1.00 64.25 88 ALA A C 1
ATOM 622 O O . ALA A 1 88 ? 1.545 -4.834 30.183 1.00 64.25 88 ALA A O 1
ATOM 623 N N . ARG A 1 89 ? 2.309 -3.780 28.351 1.00 69.56 89 ARG A N 1
ATOM 624 C CA . ARG A 1 89 ? 3.442 -3.119 29.018 1.00 69.56 89 ARG A CA 1
ATOM 625 C C . ARG A 1 89 ? 3.051 -1.806 29.691 1.00 69.56 89 ARG A C 1
ATOM 627 O O . ARG A 1 89 ? 3.670 -1.447 30.686 1.00 69.56 89 ARG A O 1
ATOM 634 N N . LEU A 1 90 ? 2.072 -1.088 29.140 1.00 66.69 90 LEU A N 1
ATOM 635 C CA . LEU A 1 90 ? 1.648 0.229 29.626 1.00 66.69 90 LEU A CA 1
ATOM 636 C C . LEU A 1 90 ? 0.547 0.140 30.687 1.00 66.69 90 LEU A C 1
ATOM 638 O O . LEU A 1 90 ? 0.566 0.901 31.650 1.00 66.69 90 LEU A O 1
ATOM 642 N N . ASN A 1 91 ? -0.406 -0.778 30.518 1.00 68.62 91 ASN A N 1
ATOM 643 C CA . ASN A 1 91 ? -1.509 -0.974 31.447 1.00 68.62 91 ASN A CA 1
ATOM 644 C C . ASN A 1 91 ? -1.921 -2.464 31.505 1.00 68.62 91 ASN A C 1
ATOM 646 O O . ASN A 1 91 ? -2.728 -2.921 30.686 1.00 68.62 91 ASN A O 1
ATOM 650 N N . PRO A 1 92 ? -1.361 -3.244 32.450 1.00 70.62 92 PRO A N 1
ATOM 651 C CA . PRO A 1 92 ? -1.555 -4.693 32.500 1.00 70.62 92 PRO A CA 1
ATOM 652 C C . PRO A 1 92 ? -3.006 -5.108 32.805 1.00 70.62 92 PRO A C 1
ATOM 654 O O . PRO A 1 92 ? -3.432 -6.174 32.366 1.00 70.62 92 PRO A O 1
ATOM 657 N N . GLU A 1 93 ? -3.793 -4.266 33.483 1.00 68.19 93 GLU A N 1
ATOM 658 C CA . GLU A 1 93 ? -5.208 -4.539 33.784 1.00 68.19 93 GLU A CA 1
ATOM 659 C C . GLU A 1 93 ? -6.092 -4.427 32.533 1.00 68.19 93 GLU A C 1
ATOM 661 O O . GLU A 1 93 ? -6.914 -5.304 32.257 1.00 68.19 93 GLU A O 1
ATOM 666 N N . ALA A 1 94 ? -5.856 -3.399 31.712 1.00 62.22 94 ALA A N 1
ATOM 667 C CA . ALA A 1 94 ? -6.564 -3.204 30.448 1.00 62.22 94 ALA A CA 1
ATOM 668 C C . ALA A 1 94 ? -6.256 -4.320 29.433 1.00 62.22 94 ALA A C 1
ATOM 670 O O . ALA A 1 94 ? -7.135 -4.729 28.670 1.00 62.22 94 ALA A O 1
ATOM 671 N N . ALA A 1 95 ? -5.029 -4.853 29.447 1.00 62.53 95 ALA A N 1
ATOM 672 C CA . ALA A 1 95 ? -4.653 -5.997 28.622 1.00 62.53 95 ALA A CA 1
ATOM 673 C C . ALA A 1 95 ? -5.377 -7.289 29.044 1.00 62.53 95 ALA A C 1
ATOM 675 O O . ALA A 1 95 ? -5.847 -8.027 28.176 1.00 62.53 95 ALA A O 1
ATOM 676 N N . ASP A 1 96 ? -5.541 -7.549 30.348 1.00 68.69 96 ASP A N 1
ATOM 677 C CA . ASP A 1 96 ? -6.263 -8.740 30.824 1.00 68.69 96 ASP A CA 1
ATOM 678 C C . ASP A 1 96 ? -7.761 -8.680 30.469 1.00 68.69 96 ASP A C 1
ATOM 680 O O . ASP A 1 96 ? -8.343 -9.678 30.029 1.00 68.69 96 ASP A O 1
ATOM 684 N N . TRP A 1 97 ? -8.388 -7.497 30.537 1.00 65.50 97 TRP A N 1
ATOM 685 C CA . TRP A 1 97 ? -9.765 -7.306 30.056 1.00 65.50 97 TRP A CA 1
ATOM 686 C C . TRP A 1 97 ? -9.885 -7.547 28.554 1.00 65.50 97 TRP A C 1
ATOM 688 O O . TRP A 1 97 ? -10.817 -8.225 28.115 1.00 65.50 97 TRP A O 1
ATOM 698 N N . LEU A 1 98 ? -8.917 -7.075 27.767 1.00 64.56 98 LEU A N 1
ATOM 699 C CA . LEU A 1 98 ? -8.896 -7.302 26.326 1.00 64.56 98 LEU A CA 1
ATOM 700 C C . LEU A 1 98 ? -8.773 -8.790 25.980 1.00 64.56 98 LEU A C 1
ATOM 702 O O . LEU A 1 98 ? -9.467 -9.284 25.090 1.00 64.56 98 LEU A O 1
ATOM 706 N N . HIS A 1 99 ? -7.928 -9.526 26.704 1.00 67.00 99 HIS A N 1
ATOM 707 C CA . HIS A 1 99 ? -7.746 -10.960 26.495 1.00 67.00 99 HIS A CA 1
ATOM 708 C C . HIS A 1 99 ? -8.975 -11.783 26.901 1.00 67.00 99 HIS A C 1
ATOM 710 O O . HIS A 1 99 ? -9.267 -12.794 26.257 1.00 67.00 99 HIS A O 1
ATOM 716 N N . ARG A 1 100 ? -9.71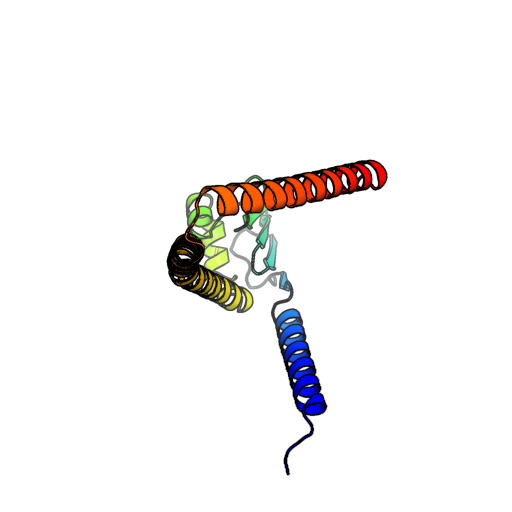6 -11.351 27.929 1.00 63.97 100 ARG A N 1
ATOM 717 C CA . ARG A 1 100 ? -10.912 -12.052 28.425 1.00 63.97 100 ARG A CA 1
ATOM 718 C C . ARG A 1 100 ? -12.194 -11.706 27.667 1.00 63.97 100 ARG A C 1
ATOM 720 O O . ARG A 1 100 ? -13.048 -12.577 27.519 1.00 63.97 100 ARG A O 1
ATOM 727 N N . LEU A 1 101 ? -12.342 -10.464 27.204 1.00 58.59 101 LEU A N 1
ATOM 728 C CA . LEU A 1 101 ? -13.603 -9.935 26.663 1.00 58.59 101 LEU A CA 1
ATOM 729 C C . LEU A 1 101 ? -13.527 -9.547 25.176 1.00 58.59 101 LEU A C 1
ATOM 731 O O . LEU A 1 101 ? -14.563 -9.483 24.521 1.00 58.59 101 LEU A O 1
ATOM 735 N N . GLY A 1 102 ? -12.329 -9.325 24.623 1.00 56.66 102 GLY A N 1
ATOM 736 C CA . GLY A 1 102 ? -12.118 -8.700 23.309 1.00 56.66 102 GLY A CA 1
ATOM 737 C C . GLY A 1 102 ? -11.777 -9.638 22.144 1.00 56.66 102 GLY A C 1
ATOM 738 O O . GLY A 1 102 ? -11.285 -9.174 21.119 1.00 56.66 102 GLY A O 1
ATOM 739 N N . ARG A 1 103 ? -11.989 -10.960 22.247 1.00 57.28 103 ARG A N 1
ATOM 740 C CA . ARG A 1 103 ? -11.771 -11.879 21.106 1.00 57.28 103 ARG A CA 1
ATOM 741 C C . ARG A 1 103 ? -12.909 -11.756 20.082 1.00 57.28 103 ARG A C 1
ATOM 743 O O . ARG A 1 103 ? -13.800 -12.602 20.027 1.00 57.28 103 ARG A O 1
ATOM 750 N N . SER A 1 104 ? -12.881 -10.711 19.258 1.00 59.75 104 SER A N 1
ATOM 751 C CA . SER A 1 104 ? -13.789 -10.578 18.118 1.00 59.75 104 SER A CA 1
ATOM 752 C C . SER A 1 104 ? -13.286 -11.407 16.913 1.00 59.75 104 SER A C 1
ATOM 754 O O . SER A 1 104 ? -12.085 -11.441 16.626 1.00 59.75 104 SER A O 1
ATOM 756 N N . PRO A 1 105 ? -14.172 -12.102 16.170 1.00 56.41 105 PRO A N 1
ATOM 757 C CA . PRO A 1 105 ? -13.785 -12.836 14.959 1.00 56.41 105 PRO A CA 1
ATOM 758 C C . PRO A 1 105 ? -13.270 -11.908 13.844 1.00 56.41 105 PRO A C 1
ATOM 760 O O . PRO A 1 105 ? -12.461 -12.335 13.021 1.00 56.41 105 PRO A O 1
ATOM 763 N N . ALA A 1 106 ? -13.677 -10.632 13.847 1.00 53.31 106 ALA A N 1
ATOM 764 C CA . ALA A 1 106 ? -13.211 -9.610 12.909 1.00 53.31 106 ALA A CA 1
ATOM 765 C C . ALA A 1 106 ? -11.693 -9.387 13.001 1.00 53.31 106 ALA A C 1
ATOM 767 O O . ALA A 1 106 ? -11.018 -9.247 11.982 1.00 53.31 106 ALA A O 1
ATOM 768 N N . ARG A 1 107 ? -11.138 -9.453 14.213 1.00 57.09 107 ARG A N 1
ATOM 769 C CA . ARG A 1 107 ? -9.711 -9.278 14.465 1.00 57.09 107 ARG A CA 1
ATOM 770 C C . ARG A 1 107 ? -8.859 -10.433 13.942 1.00 57.09 107 ARG A C 1
ATOM 772 O O . ARG A 1 107 ? -7.810 -10.209 13.348 1.00 57.09 107 ARG A O 1
ATOM 779 N N . VAL A 1 108 ? -9.334 -11.670 14.090 1.00 62.53 108 VAL A N 1
ATOM 780 C CA . VAL A 1 108 ? -8.635 -12.856 13.564 1.00 62.53 108 VAL A CA 1
ATOM 781 C C . VAL A 1 108 ? -8.564 -12.803 12.037 1.00 62.53 108 VAL A C 1
ATOM 783 O O . VAL A 1 108 ? -7.522 -13.101 11.455 1.00 62.53 108 VAL A O 1
ATOM 786 N N . VAL A 1 109 ? -9.653 -12.379 11.390 1.00 64.62 109 VAL A N 1
ATOM 787 C CA . VAL A 1 109 ? -9.706 -12.223 9.931 1.00 64.62 109 VAL A CA 1
ATOM 788 C C . VAL A 1 109 ? -8.841 -11.048 9.468 1.00 64.62 109 VAL A C 1
ATOM 790 O O . VAL A 1 109 ? -8.100 -11.207 8.501 1.00 64.62 109 VAL A O 1
ATOM 793 N N . GLY A 1 110 ? -8.874 -9.906 10.164 1.00 65.25 110 GLY A N 1
ATOM 794 C CA . GLY A 1 110 ? -8.048 -8.734 9.854 1.00 65.25 110 GLY A CA 1
ATOM 795 C C . GLY A 1 110 ? -6.547 -9.011 9.978 1.00 65.25 110 GLY A C 1
ATOM 796 O O . GLY A 1 110 ? -5.795 -8.794 9.027 1.00 65.25 110 GLY A O 1
ATOM 797 N N . GLU A 1 111 ? -6.114 -9.593 11.101 1.00 67.50 111 GLU A N 1
ATOM 798 C CA . GLU A 1 111 ? -4.711 -9.961 11.325 1.00 67.50 111 GLU A CA 1
ATOM 799 C C . GLU A 1 111 ? -4.234 -11.027 10.322 1.00 67.50 111 GLU A C 1
ATOM 801 O O . GLU A 1 111 ? -3.107 -10.955 9.821 1.00 67.50 111 GLU A O 1
ATOM 806 N N . ALA A 1 112 ? -5.082 -12.008 9.986 1.00 72.31 112 ALA A N 1
ATOM 807 C CA . ALA A 1 112 ? -4.769 -13.006 8.965 1.00 72.31 112 ALA A CA 1
ATOM 808 C C . ALA A 1 112 ? -4.655 -12.374 7.568 1.00 72.31 112 ALA A C 1
ATOM 810 O O . ALA A 1 112 ? -3.683 -12.637 6.858 1.00 72.31 112 ALA A O 1
ATOM 811 N N . ALA A 1 113 ? -5.596 -11.505 7.188 1.00 73.69 113 ALA A N 1
ATOM 812 C CA . ALA A 1 113 ? -5.589 -10.814 5.903 1.00 73.69 113 ALA A CA 1
ATOM 813 C C . ALA A 1 113 ? -4.355 -9.917 5.746 1.00 73.69 113 ALA A C 1
ATOM 815 O O . ALA A 1 113 ? -3.717 -9.932 4.694 1.00 73.69 113 ALA A O 1
ATOM 816 N N . GLN A 1 114 ? -3.955 -9.199 6.798 1.00 73.12 114 GLN A N 1
ATOM 817 C CA . GLN A 1 114 ? -2.764 -8.352 6.774 1.00 73.12 114 GLN A CA 1
ATOM 818 C C . GLN A 1 114 ? -1.475 -9.177 6.640 1.00 73.12 114 GLN A C 1
ATOM 820 O O . GLN A 1 114 ? -0.594 -8.825 5.851 1.00 73.12 114 GLN A O 1
ATOM 825 N N . LYS A 1 115 ? -1.373 -10.316 7.342 1.00 74.38 115 LYS A N 1
ATOM 826 C CA . LYS A 1 115 ? -0.233 -11.243 7.211 1.00 74.38 115 LYS A CA 1
ATOM 827 C C . LYS A 1 115 ? -0.144 -11.844 5.805 1.00 74.38 115 LYS A C 1
ATOM 829 O O . LYS A 1 115 ? 0.939 -11.871 5.220 1.00 74.38 115 LYS A O 1
ATOM 834 N N . ILE A 1 116 ? -1.274 -12.281 5.247 1.00 82.25 116 ILE A N 1
ATOM 835 C CA . ILE A 1 116 ? -1.344 -12.852 3.893 1.00 82.25 116 ILE A CA 1
ATOM 836 C C . ILE A 1 116 ? -1.031 -11.785 2.836 1.00 82.25 116 ILE A C 1
ATOM 838 O O . ILE A 1 116 ? -0.228 -12.035 1.939 1.00 82.25 116 ILE A O 1
ATOM 842 N N . GLY A 1 117 ? -1.597 -10.582 2.961 1.00 80.75 117 GLY A N 1
ATOM 843 C CA . GLY A 1 117 ? -1.334 -9.464 2.054 1.00 80.75 117 GLY A CA 1
ATOM 844 C C . GLY A 1 117 ? 0.135 -9.039 2.063 1.00 80.75 117 GLY A C 1
ATOM 845 O O . GLY A 1 117 ? 0.732 -8.845 1.005 1.00 80.75 117 GLY A O 1
ATOM 846 N N . GLY A 1 118 ? 0.757 -8.988 3.245 1.00 85.00 118 GLY A N 1
ATOM 847 C CA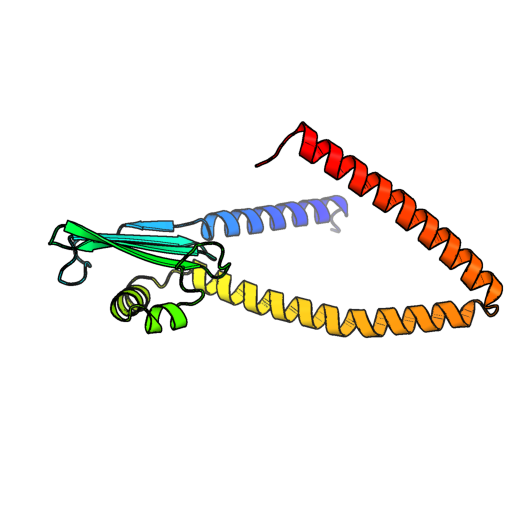 . GLY A 1 118 ? 2.189 -8.723 3.379 1.00 85.00 118 GLY A CA 1
ATOM 848 C C . GLY A 1 118 ? 3.059 -9.785 2.699 1.00 85.00 118 GLY A C 1
ATOM 849 O O . GLY A 1 118 ? 4.023 -9.443 2.012 1.00 85.00 118 GLY A O 1
ATOM 850 N N . LEU A 1 119 ? 2.711 -11.070 2.837 1.00 89.56 119 LEU A N 1
ATOM 851 C CA . LEU A 1 119 ? 3.404 -12.159 2.143 1.00 89.56 119 LEU A CA 1
ATOM 852 C C . LEU A 1 119 ? 3.237 -12.049 0.621 1.00 89.56 119 LEU A C 1
ATOM 854 O O . LEU A 1 119 ? 4.218 -12.156 -0.109 1.00 89.56 119 LEU A O 1
ATOM 858 N N . PHE A 1 120 ? 2.023 -11.781 0.144 1.00 91.81 120 PHE A N 1
ATOM 859 C CA . PHE A 1 120 ? 1.730 -11.621 -1.279 1.00 91.81 120 PHE A CA 1
ATOM 860 C C . PHE A 1 120 ? 2.533 -10.480 -1.915 1.00 91.81 120 PHE A C 1
ATOM 862 O O . PHE A 1 120 ? 3.158 -10.673 -2.957 1.00 91.81 120 PHE A O 1
ATOM 869 N N . LEU A 1 121 ? 2.593 -9.315 -1.262 1.00 93.00 121 LEU A N 1
ATOM 870 C CA . LEU A 1 121 ? 3.394 -8.185 -1.738 1.00 93.00 121 LEU A CA 1
ATOM 871 C C . LEU A 1 121 ? 4.889 -8.522 -1.791 1.00 93.00 121 LEU A C 1
ATOM 873 O O . LEU A 1 121 ? 5.552 -8.170 -2.763 1.00 93.00 121 LEU A O 1
ATOM 877 N N . ARG A 1 122 ? 5.417 -9.248 -0.795 1.00 93.62 122 ARG A N 1
ATOM 878 C CA . ARG A 1 122 ? 6.815 -9.715 -0.805 1.00 93.62 122 ARG A CA 1
ATOM 879 C C . ARG A 1 122 ? 7.089 -10.685 -1.953 1.00 93.62 122 ARG A C 1
ATOM 881 O O . ARG A 1 122 ? 8.133 -10.579 -2.588 1.00 93.62 122 ARG A O 1
ATOM 888 N N . LEU A 1 123 ? 6.153 -11.587 -2.251 1.00 95.06 123 LEU A N 1
ATOM 889 C CA . LEU A 1 123 ? 6.256 -12.503 -3.392 1.00 95.06 123 LEU A CA 1
ATOM 890 C C . LEU A 1 123 ? 6.236 -11.745 -4.726 1.00 95.06 123 LEU A C 1
ATOM 892 O O . LEU A 1 123 ? 7.081 -12.001 -5.582 1.00 95.06 123 LEU A O 1
ATOM 896 N N . LEU A 1 124 ? 5.332 -10.771 -4.889 1.00 95.31 124 LEU A N 1
ATOM 897 C CA . LEU A 1 124 ? 5.306 -9.911 -6.074 1.00 95.31 124 LEU A CA 1
ATOM 898 C C . LEU A 1 124 ? 6.612 -9.128 -6.231 1.00 95.31 124 LEU A C 1
ATOM 900 O O . LEU A 1 124 ? 7.164 -9.089 -7.326 1.00 95.31 124 LEU A O 1
ATOM 904 N N . GLN A 1 125 ? 7.136 -8.545 -5.151 1.00 94.12 125 GLN A N 1
ATOM 905 C CA . GLN A 1 125 ? 8.402 -7.808 -5.181 1.00 94.12 125 GLN A CA 1
ATOM 906 C C . GLN A 1 125 ? 9.595 -8.711 -5.526 1.00 94.12 125 GLN A C 1
ATOM 908 O O . GLN A 1 125 ? 10.437 -8.310 -6.329 1.00 94.12 125 GLN A O 1
ATOM 913 N N . MET A 1 126 ? 9.642 -9.936 -4.988 1.00 96.88 126 MET A N 1
ATOM 914 C CA . MET A 1 126 ? 10.694 -10.920 -5.282 1.00 96.88 126 MET A CA 1
ATOM 915 C C . MET A 1 126 ? 10.769 -11.258 -6.775 1.00 96.88 126 MET A C 1
ATOM 917 O O . MET A 1 126 ? 11.856 -11.488 -7.295 1.00 96.88 126 MET A O 1
ATOM 921 N N . VAL A 1 127 ? 9.625 -11.277 -7.461 1.00 96.44 127 VAL A N 1
ATOM 922 C CA . VAL A 1 127 ? 9.534 -11.586 -8.894 1.00 96.44 127 VAL A CA 1
ATOM 923 C C . VAL A 1 127 ? 9.703 -10.332 -9.758 1.00 96.44 127 VAL A C 1
ATOM 925 O O . VAL A 1 127 ? 10.404 -10.368 -10.767 1.00 96.44 127 VAL A O 1
ATOM 928 N N . ALA A 1 128 ? 9.098 -9.208 -9.370 1.00 96.56 128 ALA A N 1
ATOM 929 C CA . ALA A 1 128 ? 9.090 -7.986 -10.169 1.00 96.56 128 ALA A CA 1
ATOM 930 C C . ALA A 1 128 ? 10.495 -7.402 -10.359 1.00 96.56 128 ALA A C 1
ATOM 932 O O . ALA A 1 128 ? 10.861 -7.054 -11.478 1.00 96.56 128 ALA A O 1
ATOM 933 N N . VAL A 1 129 ? 11.298 -7.325 -9.292 1.00 96.19 129 VAL A N 1
ATOM 934 C CA . VAL A 1 129 ? 12.640 -6.722 -9.347 1.00 96.19 129 VAL A CA 1
ATOM 935 C C . VAL A 1 129 ? 13.554 -7.412 -10.372 1.00 96.19 129 VAL A C 1
ATOM 937 O O . VAL A 1 129 ? 14.028 -6.720 -11.276 1.00 96.19 129 VAL A O 1
ATOM 940 N N . PRO A 1 130 ? 13.795 -8.739 -10.315 1.00 94.38 130 PRO A N 1
ATOM 941 C CA . PRO A 1 130 ? 14.661 -9.396 -11.291 1.00 94.38 130 PRO A CA 1
ATOM 942 C C . PRO A 1 130 ? 14.096 -9.319 -12.713 1.00 94.38 130 PRO A C 1
ATOM 944 O O . PRO A 1 130 ? 14.857 -9.067 -13.643 1.00 94.38 130 PRO A O 1
ATOM 947 N N . LEU A 1 131 ? 12.776 -9.447 -12.896 1.00 96.88 131 LEU A N 1
ATOM 948 C CA . LEU A 1 131 ? 12.158 -9.349 -14.223 1.00 96.88 131 LEU A CA 1
ATOM 949 C C . LEU A 1 131 ? 12.329 -7.966 -14.857 1.00 96.88 131 LEU A C 1
ATOM 951 O O . LEU A 1 131 ? 12.635 -7.883 -16.046 1.00 96.88 131 LEU A O 1
ATOM 955 N N . ILE A 1 132 ? 12.170 -6.889 -14.083 1.00 96.12 132 ILE A N 1
ATOM 956 C CA . ILE A 1 132 ? 12.377 -5.517 -14.568 1.00 96.12 132 ILE A CA 1
ATOM 957 C C . ILE A 1 132 ? 13.825 -5.343 -15.032 1.00 96.12 132 ILE A C 1
ATOM 959 O O . ILE A 1 132 ? 14.058 -4.833 -16.126 1.00 96.12 132 ILE A O 1
ATOM 963 N N . ILE A 1 133 ? 14.793 -5.804 -14.235 1.00 96.75 133 ILE A N 1
ATOM 964 C CA . ILE A 1 133 ? 16.216 -5.688 -14.572 1.00 96.75 133 ILE A CA 1
ATOM 965 C C . ILE A 1 133 ? 16.555 -6.511 -15.817 1.00 96.75 133 ILE A C 1
ATOM 967 O O . ILE A 1 133 ? 17.165 -5.980 -16.742 1.00 96.75 133 ILE A O 1
ATOM 971 N N . THR A 1 134 ? 16.126 -7.773 -15.893 1.00 96.56 134 THR A N 1
ATOM 972 C CA . THR A 1 134 ? 16.359 -8.615 -17.075 1.00 96.56 134 THR A CA 1
ATOM 973 C C . THR A 1 134 ? 15.716 -8.013 -18.323 1.00 96.56 134 THR A C 1
ATOM 975 O O . THR A 1 134 ? 16.373 -7.916 -19.356 1.00 96.56 134 THR A O 1
ATOM 978 N N . SER A 1 135 ? 14.469 -7.540 -18.230 1.00 95.12 135 SER A N 1
ATOM 979 C CA . SER A 1 135 ? 13.778 -6.891 -19.348 1.00 95.12 135 SER A CA 1
ATOM 980 C C . SER A 1 135 ? 14.488 -5.616 -19.801 1.00 95.12 135 SER A C 1
ATOM 982 O O . SER A 1 135 ? 14.582 -5.370 -21.004 1.00 95.12 135 SER A O 1
ATOM 984 N N . LEU A 1 136 ? 14.986 -4.806 -18.863 1.00 93.06 136 LEU A N 1
ATOM 985 C CA . LEU A 1 136 ? 15.723 -3.585 -19.172 1.00 93.06 136 LEU A CA 1
ATOM 986 C C . LEU A 1 136 ? 17.045 -3.908 -19.871 1.00 93.06 136 LEU A C 1
ATOM 988 O O . LEU A 1 136 ? 17.331 -3.324 -20.912 1.00 93.06 136 LEU A O 1
ATOM 992 N N . ILE A 1 137 ? 17.821 -4.861 -19.343 1.00 92.06 137 ILE A N 1
ATOM 993 C CA . ILE A 1 137 ? 19.092 -5.289 -19.944 1.00 92.06 137 ILE A CA 1
ATOM 994 C C . ILE A 1 137 ? 18.846 -5.816 -21.360 1.00 92.06 137 ILE A C 1
ATOM 996 O O . ILE A 1 137 ? 19.460 -5.314 -22.297 1.00 92.06 137 ILE A O 1
ATOM 1000 N N . CYS A 1 138 ? 17.912 -6.757 -21.540 1.00 91.94 138 CYS A N 1
ATOM 1001 C CA . CYS A 1 138 ? 17.578 -7.295 -22.860 1.00 91.94 138 CYS A CA 1
ATOM 1002 C C . CYS A 1 138 ? 17.133 -6.191 -23.833 1.00 91.94 138 CYS A C 1
ATOM 1004 O O . CYS A 1 138 ? 17.597 -6.160 -24.974 1.00 91.94 138 CYS A O 1
ATOM 1006 N N . GLY A 1 139 ? 16.294 -5.254 -23.378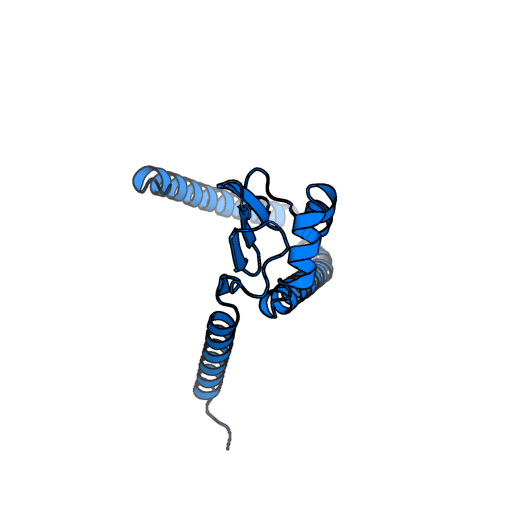 1.00 89.44 139 GLY A N 1
ATOM 1007 C CA . GLY A 1 139 ? 15.834 -4.122 -24.185 1.00 89.44 139 GLY A CA 1
ATOM 1008 C C . GLY A 1 139 ? 16.968 -3.190 -24.619 1.00 89.44 139 GLY A C 1
ATOM 1009 O O . GLY A 1 139 ? 17.045 -2.822 -25.788 1.00 89.44 139 GLY A O 1
ATOM 1010 N N . VAL A 1 140 ? 17.889 -2.863 -23.708 1.00 86.75 140 VAL A N 1
ATOM 1011 C CA . VAL A 1 140 ? 19.067 -2.028 -23.994 1.00 86.75 140 VAL A CA 1
ATOM 1012 C C . VAL A 1 140 ? 20.017 -2.736 -24.961 1.00 86.75 140 VAL A C 1
ATOM 1014 O O . VAL A 1 140 ? 20.494 -2.121 -25.912 1.00 86.75 140 VAL A O 1
ATOM 1017 N N . THR A 1 141 ? 20.259 -4.037 -24.770 1.00 88.06 141 THR A N 1
ATOM 1018 C CA . THR A 1 141 ? 21.148 -4.815 -25.648 1.00 88.06 141 THR A CA 1
ATOM 1019 C C . THR A 1 141 ? 20.581 -5.024 -27.053 1.00 88.06 141 THR A C 1
ATOM 1021 O O . THR A 1 141 ? 21.348 -5.091 -28.007 1.00 88.06 141 THR A O 1
ATOM 1024 N N . GLY A 1 142 ? 19.253 -5.091 -27.205 1.00 84.25 142 GLY A N 1
ATOM 1025 C CA . GLY A 1 142 ? 18.601 -5.300 -28.502 1.00 84.25 142 GLY A CA 1
ATOM 1026 C C . GLY A 1 142 ? 18.640 -4.086 -29.435 1.00 84.25 142 GLY A C 1
ATOM 1027 O O . GLY A 1 142 ? 18.486 -4.245 -30.642 1.00 84.25 142 GLY A O 1
ATOM 1028 N N . LEU A 1 143 ? 18.859 -2.882 -28.897 1.00 80.25 143 LEU A N 1
ATOM 1029 C CA . LEU A 1 143 ? 18.868 -1.635 -29.670 1.00 80.25 143 LEU A CA 1
ATOM 1030 C C . LEU A 1 143 ? 20.231 -1.321 -30.311 1.00 80.25 143 LEU A C 1
ATOM 1032 O O . LEU A 1 143 ? 20.280 -0.514 -31.233 1.00 80.25 143 LEU A O 1
ATOM 1036 N N . GLY A 1 144 ? 21.317 -1.976 -29.879 1.00 73.38 144 GLY A N 1
ATOM 1037 C CA . GLY A 1 144 ? 22.640 -1.969 -30.526 1.00 73.38 144 GLY A CA 1
ATOM 1038 C C . GLY A 1 144 ? 23.427 -0.647 -30.486 1.00 73.38 144 GLY A C 1
ATOM 1039 O O . GLY A 1 144 ? 24.647 -0.683 -30.353 1.00 73.38 144 GLY A O 1
ATOM 1040 N N . ASP A 1 145 ? 22.758 0.507 -30.552 1.00 82.50 145 ASP A N 1
ATOM 1041 C CA . ASP A 1 145 ? 23.370 1.838 -30.556 1.00 82.50 145 ASP A CA 1
ATOM 1042 C C . ASP A 1 145 ? 22.975 2.666 -29.322 1.00 82.50 145 ASP A C 1
ATOM 1044 O O . ASP A 1 145 ? 21.812 3.036 -29.126 1.00 82.50 145 ASP A O 1
ATOM 1048 N N . ALA A 1 146 ? 23.974 3.011 -28.506 1.00 78.56 146 ALA A N 1
ATOM 1049 C CA . ALA A 1 146 ? 23.803 3.790 -27.283 1.00 78.56 146 ALA A CA 1
ATOM 1050 C C . ALA A 1 146 ? 23.310 5.227 -27.546 1.00 78.56 146 ALA A C 1
ATOM 1052 O O . ALA A 1 146 ? 22.591 5.786 -26.712 1.00 78.56 146 ALA A O 1
ATOM 1053 N N . ALA A 1 147 ? 23.654 5.823 -28.695 1.00 81.00 147 ALA A N 1
ATOM 1054 C CA . ALA A 1 147 ? 23.243 7.187 -29.029 1.00 81.00 147 ALA A CA 1
ATOM 1055 C C . ALA A 1 147 ? 21.733 7.270 -29.313 1.00 81.00 147 ALA A C 1
ATOM 1057 O O . ALA A 1 147 ? 21.045 8.157 -28.795 1.00 81.00 147 ALA A O 1
ATOM 1058 N N . SER A 1 148 ? 21.196 6.304 -30.065 1.00 80.94 148 SER A N 1
ATOM 1059 C CA . SER A 1 148 ? 19.754 6.186 -30.311 1.00 80.94 148 SER A CA 1
ATOM 1060 C C . SER A 1 148 ? 18.940 5.972 -29.021 1.00 80.94 148 SER A C 1
ATOM 1062 O O . SER A 1 148 ? 17.886 6.591 -28.834 1.00 80.94 148 SER A O 1
ATOM 1064 N N . LEU A 1 149 ? 19.466 5.173 -28.084 1.00 86.06 149 LEU A N 1
ATOM 1065 C CA . LEU A 1 149 ? 18.824 4.874 -26.803 1.00 86.06 149 LEU A CA 1
ATOM 1066 C C . LEU A 1 149 ? 18.773 6.095 -25.881 1.00 86.06 149 LEU A C 1
ATOM 1068 O O . LEU A 1 149 ? 17.723 6.387 -25.305 1.00 86.06 149 LEU A O 1
ATOM 1072 N N . GLY A 1 150 ? 19.875 6.847 -25.785 1.00 87.25 150 GLY A N 1
ATOM 1073 C CA . GLY A 1 150 ? 19.932 8.086 -25.008 1.00 87.25 150 GLY A CA 1
ATOM 1074 C C . GLY A 1 150 ? 18.926 9.132 -25.498 1.00 87.25 150 GLY A C 1
ATOM 1075 O O . GLY A 1 150 ? 18.229 9.748 -24.690 1.00 87.25 150 GLY A O 1
ATOM 1076 N N . GLY A 1 151 ? 18.775 9.281 -26.820 1.00 90.19 151 GLY A N 1
ATOM 1077 C CA . GLY A 1 151 ? 17.790 10.188 -27.415 1.00 90.19 151 GLY A CA 1
ATOM 1078 C C . GLY A 1 151 ? 16.337 9.792 -27.122 1.00 90.19 151 GLY A C 1
ATOM 1079 O O . GLY A 1 151 ? 15.512 10.654 -26.813 1.00 90.19 151 GLY A O 1
ATOM 1080 N N . MET A 1 152 ? 16.017 8.495 -27.176 1.00 90.69 152 MET A N 1
ATOM 1081 C CA . MET A 1 152 ? 14.684 7.984 -26.840 1.00 90.69 152 MET A CA 1
ATOM 1082 C C . MET A 1 152 ? 14.374 8.159 -25.349 1.00 90.69 152 MET A C 1
ATOM 1084 O O . MET A 1 152 ? 13.321 8.686 -24.995 1.00 90.69 152 MET A O 1
ATOM 1088 N N . PHE A 1 153 ? 15.311 7.782 -24.477 1.00 90.31 153 PHE A N 1
ATOM 1089 C CA . PHE A 1 153 ? 15.173 7.921 -23.030 1.00 90.31 153 PHE A CA 1
ATOM 1090 C C . PHE A 1 153 ? 14.986 9.382 -22.607 1.00 90.31 153 PHE A C 1
ATOM 1092 O O . PHE A 1 153 ? 14.104 9.678 -21.802 1.00 90.31 153 PHE A O 1
ATOM 1099 N N . LEU A 1 154 ? 15.744 10.310 -23.202 1.00 93.56 154 LEU A N 1
ATOM 1100 C CA . LEU A 1 154 ? 15.629 11.737 -22.904 1.00 93.56 154 LEU A CA 1
ATOM 1101 C C . LEU A 1 154 ? 14.256 12.302 -23.296 1.00 93.56 154 LEU A C 1
ATOM 1103 O O . LEU A 1 154 ? 13.655 13.042 -22.518 1.00 93.56 154 LEU A O 1
ATOM 1107 N N . ARG A 1 155 ? 13.728 11.926 -24.470 1.00 94.12 155 ARG A N 1
ATOM 1108 C CA . ARG A 1 155 ? 12.372 12.318 -24.897 1.00 94.12 155 ARG A CA 1
ATOM 1109 C C . ARG A 1 155 ? 11.308 11.779 -23.943 1.00 94.12 155 ARG A C 1
ATOM 1111 O O . ARG A 1 155 ? 10.401 12.517 -23.568 1.00 94.12 155 ARG A O 1
ATOM 1118 N N . THR A 1 156 ? 11.448 10.528 -23.510 1.00 95.12 156 THR A N 1
ATOM 1119 C CA . THR A 1 156 ? 10.535 9.897 -22.551 1.00 95.12 156 THR A CA 1
ATOM 1120 C C . THR A 1 156 ? 10.593 10.576 -21.184 1.00 95.12 156 THR A C 1
ATOM 1122 O O . THR A 1 156 ? 9.545 10.900 -20.631 1.00 95.12 156 THR A O 1
ATOM 1125 N N . ILE A 1 157 ? 11.786 10.871 -20.654 1.00 96.31 157 ILE A N 1
ATOM 1126 C CA . ILE A 1 157 ? 11.934 11.629 -19.403 1.00 96.31 157 ILE A CA 1
ATOM 1127 C C . ILE A 1 157 ? 11.278 12.999 -19.519 1.00 96.31 157 ILE A C 1
ATOM 1129 O O . ILE A 1 157 ? 10.520 13.377 -18.632 1.00 96.31 157 ILE A O 1
ATOM 1133 N N . LEU A 1 158 ? 11.543 13.740 -20.597 1.00 97.06 158 LEU A N 1
ATOM 1134 C CA . LEU A 1 158 ? 10.987 15.080 -20.773 1.00 97.06 158 LEU A CA 1
ATOM 1135 C C . LEU A 1 158 ? 9.452 15.040 -20.839 1.00 97.06 158 LEU A C 1
ATOM 1137 O O . LEU A 1 158 ? 8.776 15.880 -20.242 1.00 97.06 158 LEU A O 1
ATOM 1141 N N . TYR A 1 159 ? 8.898 14.026 -21.507 1.00 96.69 159 TYR A N 1
ATOM 1142 C CA . TYR A 1 159 ? 7.461 13.773 -21.545 1.00 96.69 159 TYR A CA 1
ATOM 1143 C C . TYR A 1 159 ? 6.893 13.460 -20.151 1.00 96.69 159 TYR A C 1
ATOM 1145 O O . TYR A 1 159 ? 5.956 14.119 -19.703 1.00 96.69 159 TYR A O 1
ATOM 1153 N N . TYR A 1 160 ? 7.480 12.513 -19.414 1.00 96.88 160 TYR A N 1
ATOM 1154 C CA . TYR A 1 160 ? 7.015 12.168 -18.066 1.00 96.88 160 TYR A CA 1
ATOM 1155 C C . TYR A 1 160 ? 7.160 13.330 -17.083 1.00 96.88 160 TYR A C 1
ATOM 1157 O O . TYR A 1 160 ? 6.247 13.578 -16.297 1.00 96.88 160 TYR A O 1
ATOM 1165 N N . ALA A 1 161 ? 8.273 14.059 -17.134 1.00 96.94 161 ALA A N 1
ATOM 1166 C CA . ALA A 1 161 ? 8.536 15.194 -16.260 1.00 96.94 161 ALA A CA 1
ATOM 1167 C C . ALA A 1 161 ? 7.549 16.338 -16.512 1.00 96.94 161 ALA A C 1
ATOM 1169 O O . ALA A 1 161 ? 6.952 16.840 -15.564 1.00 96.94 161 ALA A O 1
ATOM 1170 N N . SER A 1 162 ? 7.320 16.711 -17.776 1.00 97.50 162 SER A N 1
ATOM 1171 C CA . SER A 1 162 ? 6.347 17.757 -18.127 1.00 97.50 162 SER A CA 1
ATOM 1172 C C . SER A 1 162 ? 4.922 17.374 -17.723 1.00 97.50 162 SER A C 1
ATOM 1174 O O . SER A 1 162 ? 4.214 18.183 -17.124 1.00 97.50 162 SER A O 1
ATOM 1176 N N . THR A 1 163 ? 4.526 16.123 -17.963 1.00 97.19 163 THR A N 1
ATOM 1177 C CA . THR A 1 163 ? 3.192 15.630 -17.594 1.00 97.19 163 THR A CA 1
ATOM 1178 C C . THR A 1 163 ? 3.020 15.560 -16.073 1.00 97.19 163 THR A C 1
ATOM 1180 O O . THR A 1 163 ? 1.995 15.992 -15.550 1.00 97.19 163 THR A O 1
ATOM 1183 N N . SER A 1 164 ? 4.040 15.093 -15.342 1.00 97.31 164 SER A N 1
ATOM 1184 C CA . SER A 1 164 ? 4.029 15.049 -13.871 1.00 97.31 164 SER A CA 1
ATOM 1185 C C . SER A 1 164 ? 3.987 16.451 -13.270 1.00 97.31 164 SER A C 1
ATOM 1187 O O . SER A 1 164 ? 3.236 16.694 -12.332 1.00 97.31 164 SER A O 1
ATOM 1189 N N . PHE A 1 165 ? 4.740 17.393 -13.839 1.00 97.69 165 PHE A N 1
ATOM 1190 C CA . PHE A 1 165 ? 4.723 18.793 -13.425 1.00 97.69 165 PHE A CA 1
ATOM 1191 C C . PHE A 1 165 ? 3.338 19.426 -13.607 1.00 97.69 165 PHE A C 1
ATOM 1193 O O . PHE A 1 165 ? 2.846 20.097 -12.697 1.00 97.69 165 PHE A O 1
ATOM 1200 N N . LEU A 1 166 ? 2.680 19.171 -14.744 1.00 97.50 166 LEU A N 1
ATOM 1201 C CA . LEU A 1 166 ? 1.298 19.597 -14.974 1.00 97.50 166 LEU A CA 1
ATOM 1202 C C . LEU A 1 166 ? 0.342 18.968 -13.955 1.00 97.50 166 LEU A C 1
ATOM 1204 O O . LEU A 1 166 ? -0.454 19.682 -13.351 1.00 97.50 166 LEU A O 1
ATOM 1208 N N . ALA A 1 167 ? 0.441 17.656 -13.723 1.00 97.00 167 ALA A N 1
ATOM 1209 C CA . ALA A 1 167 ? -0.416 16.945 -12.778 1.00 97.00 167 ALA A CA 1
ATOM 1210 C C . ALA A 1 167 ? -0.264 17.471 -11.341 1.00 97.00 167 ALA A C 1
ATOM 1212 O O . ALA A 1 167 ? -1.265 17.727 -10.674 1.00 97.00 167 ALA A O 1
ATOM 1213 N N . ILE A 1 168 ? 0.973 17.693 -10.883 1.00 97.19 168 ILE A N 1
ATOM 1214 C CA . ILE A 1 168 ? 1.262 18.259 -9.557 1.00 97.19 168 ILE A CA 1
ATOM 1215 C C . ILE A 1 168 ? 0.731 19.690 -9.464 1.00 97.19 168 ILE A C 1
ATOM 1217 O O . ILE A 1 168 ? 0.105 20.042 -8.468 1.00 97.19 168 ILE A O 1
ATOM 1221 N N . SER A 1 169 ? 0.927 20.503 -10.506 1.00 97.12 169 SER A N 1
ATOM 1222 C CA . SER A 1 169 ? 0.434 21.884 -10.548 1.00 97.12 169 SER A CA 1
ATOM 1223 C C . SER A 1 169 ? -1.092 21.943 -10.455 1.00 97.12 169 SER A C 1
ATOM 1225 O O . SER A 1 169 ? -1.626 22.726 -9.675 1.00 97.12 169 SER A O 1
ATOM 1227 N N . ILE A 1 170 ? -1.796 21.078 -11.194 1.00 96.81 170 ILE A N 1
ATOM 1228 C CA . ILE A 1 170 ? -3.260 20.951 -11.134 1.00 96.81 170 ILE A CA 1
ATOM 1229 C C . ILE A 1 170 ? -3.704 20.441 -9.760 1.00 96.81 170 ILE A C 1
ATOM 1231 O O . ILE A 1 170 ? -4.644 20.989 -9.192 1.00 96.81 170 ILE A O 1
ATOM 1235 N N . GLY A 1 171 ? -3.027 19.434 -9.203 1.00 95.38 171 GLY A N 1
ATOM 1236 C CA . GLY A 1 171 ? -3.321 18.904 -7.870 1.00 95.38 171 GLY A CA 1
ATOM 1237 C C . GLY A 1 171 ? -3.170 19.963 -6.778 1.00 95.38 171 GLY A C 1
ATOM 1238 O O . GLY A 1 171 ? -4.055 20.110 -5.939 1.00 95.38 171 GLY A O 1
ATOM 1239 N N . LEU A 1 172 ? -2.102 20.763 -6.833 1.00 95.38 172 LEU A N 1
ATOM 1240 C CA . LEU A 1 172 ? -1.883 21.888 -5.923 1.00 95.38 172 LEU A CA 1
ATOM 1241 C C . LEU A 1 172 ? -2.954 22.968 -6.085 1.00 95.38 172 LEU A C 1
ATOM 1243 O O . LEU A 1 172 ? -3.471 23.457 -5.084 1.00 95.38 172 LEU A O 1
ATOM 1247 N N . LEU A 1 173 ? -3.328 23.309 -7.321 1.00 95.25 173 LEU A N 1
ATOM 1248 C CA . LEU A 1 173 ? -4.425 24.239 -7.600 1.00 95.25 173 LEU A CA 1
ATOM 1249 C C . LEU A 1 173 ? -5.751 23.728 -7.030 1.00 95.25 173 LEU A C 1
ATOM 1251 O O . LEU A 1 173 ? -6.454 24.470 -6.350 1.00 95.25 173 LEU A O 1
ATOM 1255 N N . ALA A 1 174 ? -6.069 22.453 -7.255 1.00 94.50 174 ALA A N 1
ATOM 1256 C CA . ALA A 1 174 ? -7.282 21.821 -6.756 1.00 94.50 174 ALA A CA 1
ATOM 1257 C C . ALA A 1 174 ? -7.318 21.814 -5.223 1.00 94.50 174 ALA A C 1
ATOM 1259 O O . ALA A 1 174 ? -8.302 22.258 -4.639 1.00 94.50 174 ALA A O 1
ATOM 1260 N N . VAL A 1 175 ? -6.239 21.396 -4.555 1.00 95.06 175 VAL A N 1
ATOM 1261 C CA . VAL A 1 175 ? -6.154 21.421 -3.084 1.00 95.06 175 VAL A CA 1
ATOM 1262 C C . VAL A 1 175 ? -6.262 22.851 -2.552 1.00 95.06 175 VAL A C 1
ATOM 1264 O O . VAL A 1 175 ? -6.925 23.078 -1.545 1.00 95.06 175 VAL A O 1
ATOM 1267 N N . ASN A 1 176 ? -5.674 23.836 -3.234 1.00 92.31 176 ASN A N 1
ATOM 1268 C CA . ASN A 1 176 ? -5.757 25.231 -2.809 1.00 92.31 176 ASN A CA 1
ATOM 1269 C C . ASN A 1 176 ? -7.176 25.818 -2.946 1.00 92.31 176 ASN A C 1
ATOM 1271 O O . ASN A 1 176 ? -7.587 26.604 -2.091 1.00 92.31 176 ASN A O 1
ATOM 1275 N N . ILE A 1 177 ? -7.923 25.415 -3.982 1.00 92.31 177 ILE A N 1
ATOM 1276 C CA . ILE A 1 177 ? -9.304 25.854 -4.239 1.00 92.31 177 ILE A CA 1
ATOM 1277 C C . ILE A 1 177 ? -10.293 25.137 -3.320 1.00 92.31 177 ILE A C 1
ATOM 1279 O O . ILE A 1 177 ? -11.079 25.785 -2.634 1.00 92.31 177 ILE A O 1
ATOM 1283 N N . PHE A 1 178 ? -10.267 23.805 -3.311 1.00 92.56 178 PHE A N 1
ATOM 1284 C CA . PHE A 1 178 ? -11.224 23.005 -2.550 1.00 92.56 178 PHE A CA 1
ATOM 1285 C C . PHE A 1 178 ? -10.913 22.992 -1.054 1.00 92.56 178 PHE A C 1
ATOM 1287 O O . PHE A 1 178 ? -11.808 22.688 -0.273 1.00 92.56 178 PHE A O 1
ATOM 1294 N N . ARG A 1 179 ? -9.670 23.324 -0.665 1.00 83.56 179 ARG A N 1
ATOM 1295 C CA . ARG A 1 179 ? -9.160 23.281 0.715 1.00 83.56 179 ARG A CA 1
ATOM 1296 C C . ARG A 1 179 ? -9.699 22.076 1.490 1.00 83.56 179 ARG A C 1
ATOM 1298 O O . ARG A 1 179 ? -10.341 22.270 2.523 1.00 83.56 179 ARG A O 1
ATOM 1305 N N . PRO A 1 180 ? -9.492 20.847 0.987 1.00 71.75 180 PRO A N 1
ATOM 1306 C CA . PRO A 1 180 ? -9.891 19.677 1.742 1.00 71.75 180 PRO A CA 1
ATOM 1307 C C . PRO A 1 180 ? -9.016 19.622 2.999 1.00 71.75 180 PRO A C 1
ATOM 1309 O O . PRO A 1 180 ? -7.792 19.523 2.899 1.00 71.75 180 PRO A O 1
ATOM 1312 N N . GLY A 1 181 ? -9.654 19.796 4.155 1.00 58.22 181 GLY A N 1
ATOM 1313 C CA . GLY A 1 181 ? -9.090 19.504 5.471 1.00 58.22 181 GLY A CA 1
ATOM 1314 C C . GLY A 1 181 ? -9.358 18.057 5.831 1.00 58.22 181 GLY A C 1
ATOM 1315 O O . GLY A 1 181 ? -10.503 17.615 5.580 1.00 58.22 181 GLY A O 1
#

Foldseek 3Di:
DDDDPVVVVVVVVVVVVCVVVVLCVLQPWDWDWDDPVPDDPFWPTWIWTDHLFKIKIWTAGPVRDTDIAIAGCVPPDPPHNNDLVSVCVVPVVVSVCCVVPVPDPSNVVSVVVVVVVVVVVVVCVVPVVVVVVVVVVVVCVVVVDPVVVVVVVVVVCVVVVVVVVVVVVVVVVCCVVVVDD

Sequence (181 aa):
MKLALHWQIAIGMVVGAVVGVSLNLLAGVRQTEVAANRLPAGLASLTISDSPNHVELAWTSNDGTVGGAVVDGTRQTPGAAATVDELARLNPEAADWLHRLGRSPARVVGEAAQKIGGLFLRLLQMVAVPLIITSLICGVTGLGDAASLGGMFLRTILYYASTSFLAISIGLLAVNIFRPG

Secondary structure (DSSP, 8-state):
-PPPHHHHHHHHHHHHHHHHHHHHHHSS-EEEE--GGGPPTTEEEEEEEEETTEEEEEEEETTS-EEEEEEETT--STT-BSSHHHHHHH-HHHHHHHHHH---HHHHHHHHHHHHHHHHHHHHHHHHHHHHHHHHHHHHHHT--HHHHHHHHHHHHHHHHHHHHHHHHHHHHHHHHH---

Radius of gyration: 26.63 Å; chains: 1; bounding box: 48×52×73 Å